Protein AF-A0AAD8CAS1-F1 (afdb_monomer_lite)

Radius of gyration: 14.02 Å; chains: 1; bounding box: 38×32×36 Å

pLDDT: mean 86.43, std 12.44, range [44.09, 96.56]

Foldseek 3Di:
DDDQDFKKKWWFQAVPHDIDIWIWGQAQDPVGGQKDFPDDDPDQKTWIKGKIQTDGHPRQAQIAMDGPPFAQADPDDPQRAGWGWHDWDAPPVVRGIITMTDTHMHGRD

InterPro domains:
  IPR009003 Peptidase S1, PA clan [SSF50494] (8-78)

Structure (mmCIF, N/CA/C/O backbone):
data_AF-A0AAD8CAS1-F1
#
_entry.id   AF-A0AAD8CAS1-F1
#
loop_
_atom_site.group_PDB
_atom_site.id
_atom_site.type_symbol
_atom_site.label_atom_id
_atom_site.label_alt_id
_atom_site.label_comp_id
_atom_site.label_asym_id
_atom_site.label_entity_id
_atom_site.label_seq_id
_atom_site.pdbx_PDB_ins_code
_atom_site.Cartn_x
_atom_site.Cartn_y
_atom_site.Cartn_z
_atom_site.occupancy
_atom_site.B_iso_or_equiv
_atom_site.auth_seq_id
_atom_site.auth_comp_id
_atom_site.auth_asym_id
_atom_site.auth_atom_id
_atom_site.pdbx_PDB_model_num
ATOM 1 N N . MET A 1 1 ? -14.144 -21.677 4.521 1.00 53.66 1 MET A N 1
ATOM 2 C CA . MET A 1 1 ? -13.434 -20.620 5.271 1.00 53.66 1 MET A CA 1
ATOM 3 C C . MET A 1 1 ? -12.496 -19.934 4.293 1.00 53.66 1 MET A C 1
ATOM 5 O O . MET A 1 1 ? -11.651 -20.619 3.730 1.00 53.66 1 MET A O 1
ATOM 9 N N . TYR A 1 2 ? -12.700 -18.650 3.989 1.00 57.50 2 TYR A N 1
ATOM 10 C CA . TYR A 1 2 ? -11.768 -17.928 3.119 1.00 57.50 2 TYR A CA 1
ATOM 11 C C . TYR A 1 2 ? -10.441 -17.777 3.860 1.00 57.50 2 TYR A C 1
ATOM 13 O O . TYR A 1 2 ? -10.424 -17.366 5.018 1.00 57.50 2 TYR A O 1
ATOM 21 N N . LYS A 1 3 ? -9.340 -18.171 3.216 1.00 71.56 3 LYS A N 1
ATOM 22 C CA . LYS A 1 3 ? -8.003 -17.922 3.751 1.00 71.56 3 LYS A CA 1
ATOM 23 C C . LYS A 1 3 ? -7.789 -16.413 3.728 1.00 71.56 3 LYS A C 1
ATOM 25 O O . LYS A 1 3 ? -8.062 -15.781 2.710 1.00 71.56 3 LYS A O 1
ATOM 30 N N . ASP A 1 4 ? -7.329 -15.848 4.835 1.00 75.12 4 ASP A N 1
ATOM 31 C CA . ASP A 1 4 ? -6.870 -14.467 4.823 1.00 75.12 4 ASP A CA 1
ATOM 32 C C . ASP A 1 4 ? -5.623 -14.393 3.931 1.00 75.12 4 ASP A C 1
ATOM 34 O O . ASP A 1 4 ? -4.622 -15.080 4.171 1.00 75.12 4 ASP A O 1
ATOM 38 N N . VAL A 1 5 ? -5.730 -13.651 2.830 1.00 84.81 5 VAL A N 1
ATOM 39 C CA . VAL A 1 5 ? -4.658 -13.488 1.852 1.00 84.81 5 VAL A CA 1
ATOM 40 C C . VAL A 1 5 ? -4.204 -12.044 1.921 1.00 84.81 5 VAL A C 1
ATOM 42 O O . VAL A 1 5 ? -4.954 -11.133 1.602 1.00 84.81 5 VAL A O 1
ATOM 45 N N . ASN A 1 6 ? -2.944 -11.820 2.278 1.00 91.06 6 ASN A N 1
ATOM 46 C CA . ASN A 1 6 ? -2.355 -10.494 2.163 1.00 91.06 6 ASN A CA 1
ATOM 47 C C . ASN A 1 6 ? -2.084 -10.185 0.682 1.00 91.06 6 ASN A C 1
ATOM 49 O O . ASN A 1 6 ? -1.059 -10.607 0.137 1.00 91.06 6 ASN A O 1
ATOM 53 N N . LEU A 1 7 ? -3.032 -9.499 0.040 1.00 93.62 7 LEU A N 1
ATOM 54 C CA . LEU A 1 7 ? -3.019 -9.170 -1.382 1.00 93.62 7 LEU A CA 1
ATOM 55 C C . LEU A 1 7 ? -3.513 -7.739 -1.610 1.00 93.62 7 LEU A C 1
ATOM 57 O O . LEU A 1 7 ? -4.552 -7.337 -1.086 1.00 93.62 7 LEU A O 1
ATOM 61 N N . VAL A 1 8 ? -2.777 -7.001 -2.438 1.00 94.38 8 VAL A N 1
ATOM 62 C CA . VAL A 1 8 ? -3.133 -5.660 -2.908 1.00 94.38 8 VAL A CA 1
ATOM 63 C C . VAL A 1 8 ? -3.000 -5.617 -4.418 1.00 94.38 8 VAL A C 1
ATOM 65 O O . VAL A 1 8 ? -1.947 -5.965 -4.958 1.00 94.38 8 VAL A O 1
ATOM 68 N N . VAL A 1 9 ? -4.038 -5.155 -5.104 1.00 95.38 9 VAL A N 1
ATOM 69 C CA . VAL A 1 9 ? -4.051 -5.018 -6.561 1.00 95.38 9 VAL A CA 1
ATOM 70 C C . VAL A 1 9 ? -4.358 -3.577 -6.935 1.00 95.38 9 VAL A C 1
ATOM 72 O O . VAL A 1 9 ? -5.305 -2.989 -6.422 1.00 95.38 9 VAL A O 1
ATOM 75 N N . ILE A 1 10 ? -3.567 -3.012 -7.843 1.00 95.38 10 ILE A N 1
ATOM 76 C CA . ILE A 1 10 ? -3.764 -1.662 -8.379 1.00 95.38 10 ILE A CA 1
ATOM 77 C C . ILE A 1 10 ? -3.949 -1.766 -9.885 1.00 95.38 10 ILE A C 1
ATOM 79 O O . ILE A 1 10 ? -3.136 -2.398 -10.563 1.00 95.38 10 ILE A O 1
ATOM 83 N N . PHE A 1 11 ? -4.991 -1.123 -10.409 1.00 95.31 11 PHE A N 1
ATOM 84 C CA . PHE A 1 11 ? -5.216 -0.987 -11.848 1.00 95.31 11 PHE A CA 1
ATOM 85 C C . PHE A 1 11 ? -5.059 0.470 -12.247 1.00 95.31 11 PHE A C 1
ATOM 87 O O . PHE A 1 11 ? -5.847 1.305 -11.817 1.00 95.31 11 PHE A O 1
ATOM 94 N N . GLY A 1 12 ? -4.068 0.772 -13.078 1.00 94.56 12 GLY A N 1
ATOM 95 C CA . GLY A 1 12 ? -3.711 2.154 -13.386 1.00 94.56 12 GLY A CA 1
ATOM 96 C C . GLY A 1 12 ? -3.151 2.353 -14.782 1.00 94.56 12 GLY A C 1
ATOM 97 O O . GLY A 1 12 ? -3.007 1.404 -15.555 1.00 94.56 12 GLY A O 1
ATOM 98 N N . HIS A 1 13 ? -2.820 3.605 -15.084 1.00 95.06 13 HIS A N 1
ATOM 99 C CA . HIS A 1 13 ? -2.241 4.044 -16.352 1.00 95.06 13 HIS A CA 1
ATOM 100 C C . HIS A 1 13 ? -0.823 4.593 -16.121 1.00 95.06 13 HIS A C 1
ATOM 102 O O . HIS A 1 13 ? -0.617 5.808 -16.140 1.00 95.06 13 HIS A O 1
ATOM 108 N N . PRO A 1 14 ? 0.165 3.715 -15.860 1.00 94.44 14 PRO A N 1
ATOM 109 C CA . PRO A 1 14 ? 1.544 4.139 -15.633 1.00 94.44 14 PRO A CA 1
ATOM 110 C C . PRO A 1 14 ? 2.059 4.936 -16.837 1.00 94.44 14 PRO A C 1
ATOM 112 O O . PRO A 1 14 ? 1.909 4.495 -17.972 1.00 94.44 14 PRO A O 1
ATOM 115 N N . HIS A 1 15 ? 2.619 6.120 -16.597 1.00 94.25 15 HIS A N 1
ATOM 116 C CA . HIS A 1 15 ? 3.049 7.092 -17.610 1.00 94.25 15 HIS A CA 1
ATOM 117 C C . HIS A 1 15 ? 1.957 7.458 -18.632 1.00 94.25 15 HIS A C 1
ATOM 119 O O . HIS A 1 15 ? 2.257 7.763 -19.783 1.00 94.25 15 HIS A O 1
ATOM 125 N N . GLN A 1 16 ? 0.679 7.398 -18.228 1.00 92.62 16 GLN A N 1
ATOM 126 C CA . GLN A 1 16 ? -0.492 7.569 -19.105 1.00 92.62 16 GLN A CA 1
ATOM 127 C C . GLN A 1 16 ? -0.574 6.536 -20.245 1.00 92.62 16 GLN A C 1
ATOM 129 O O . GLN A 1 16 ? -1.301 6.719 -21.221 1.00 92.62 16 GLN A O 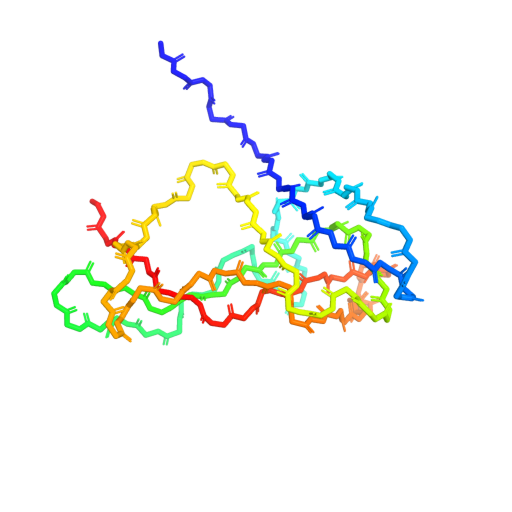1
ATOM 134 N N . TRP A 1 17 ? 0.155 5.425 -20.131 1.00 94.19 17 TRP A N 1
ATOM 135 C CA . TRP A 1 17 ? 0.124 4.352 -21.116 1.00 94.19 17 TRP A CA 1
ATOM 136 C C . TRP A 1 17 ? -1.112 3.466 -20.962 1.00 94.19 17 TRP A C 1
ATOM 138 O O . TRP A 1 17 ? -2.017 3.706 -20.156 1.00 94.19 17 TRP A O 1
ATOM 148 N N . ALA A 1 18 ? -1.151 2.404 -21.768 1.00 96.12 18 ALA A N 1
ATOM 149 C CA . ALA A 1 18 ? -2.151 1.357 -21.662 1.00 96.12 18 ALA A CA 1
ATOM 150 C C . ALA A 1 18 ? -2.280 0.854 -20.216 1.00 96.12 18 ALA A C 1
ATOM 152 O O . ALA A 1 18 ? -1.292 0.743 -19.486 1.00 96.12 18 ALA A O 1
ATOM 153 N N . LYS A 1 19 ? -3.515 0.523 -19.831 1.00 95.69 19 LYS A N 1
ATOM 154 C CA . LYS A 1 19 ? -3.852 0.055 -18.486 1.00 95.69 19 LYS A CA 1
ATOM 155 C C . LYS A 1 19 ? -2.960 -1.117 -18.081 1.00 95.69 19 LYS A C 1
ATOM 157 O O . LYS A 1 19 ? -2.840 -2.096 -18.820 1.00 95.69 19 LYS A O 1
ATOM 162 N N . ARG A 1 20 ? -2.368 -1.036 -16.892 1.00 96.56 20 ARG A N 1
ATOM 163 C CA . ARG A 1 20 ? -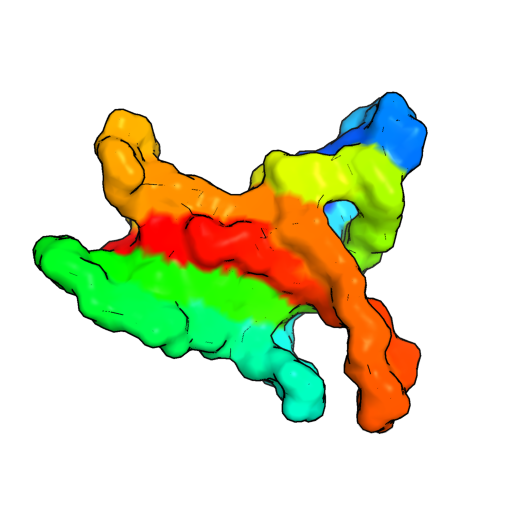1.577 -2.107 -16.277 1.00 96.56 20 ARG A CA 1
ATOM 164 C C . ARG A 1 20 ? -2.171 -2.500 -14.933 1.00 96.56 20 ARG A C 1
ATOM 166 O O . ARG A 1 20 ? -2.927 -1.746 -14.322 1.00 96.56 20 ARG A O 1
ATOM 173 N N . MET A 1 21 ? -1.799 -3.694 -14.492 1.00 96.38 21 MET A N 1
ATOM 174 C CA . MET A 1 21 ? -2.118 -4.223 -13.175 1.00 96.38 21 MET A CA 1
ATOM 175 C C . MET A 1 21 ? -0.819 -4.404 -12.394 1.00 96.38 21 MET A C 1
ATOM 177 O O . MET A 1 21 ? 0.135 -4.979 -12.915 1.00 96.38 21 MET A O 1
ATOM 181 N N . SER A 1 22 ? -0.802 -3.936 -11.151 1.00 95.94 22 SER A N 1
ATOM 182 C CA . SER A 1 22 ? 0.293 -4.141 -10.205 1.00 95.94 22 SER A CA 1
ATOM 183 C C . SER A 1 22 ? -0.223 -4.955 -9.029 1.00 95.94 22 SER A C 1
ATOM 185 O O . SER A 1 22 ? -1.206 -4.571 -8.394 1.00 95.94 22 SER A O 1
ATOM 187 N N . VAL A 1 23 ? 0.423 -6.086 -8.754 1.00 95.94 23 VAL A N 1
ATOM 188 C CA . VAL A 1 23 ? 0.048 -7.013 -7.682 1.00 95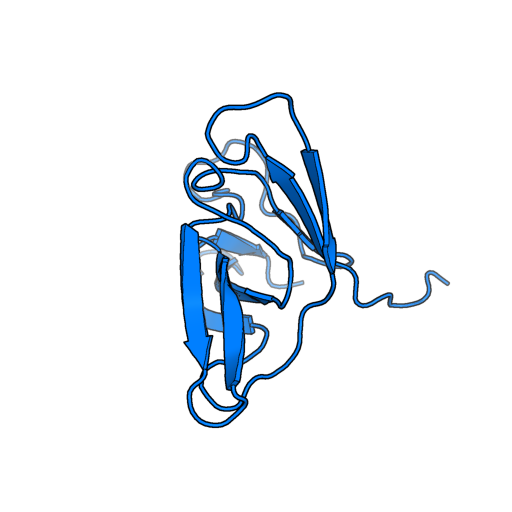.94 23 VAL A CA 1
ATOM 189 C C . VAL A 1 23 ? 1.130 -6.989 -6.616 1.00 95.94 23 VAL A C 1
ATOM 191 O O . VAL A 1 23 ? 2.314 -7.121 -6.917 1.00 95.94 23 VAL A O 1
ATOM 194 N N . GLY A 1 24 ? 0.721 -6.837 -5.365 1.00 94.25 24 GLY A N 1
ATOM 195 C CA . GLY A 1 24 ? 1.626 -6.726 -4.236 1.00 94.25 24 GLY A CA 1
ATOM 196 C C . GLY A 1 24 ? 0.927 -7.047 -2.926 1.00 94.25 24 GLY A C 1
ATOM 197 O O . GLY A 1 24 ? -0.047 -7.803 -2.889 1.00 94.25 24 GLY A O 1
ATOM 198 N N . LYS A 1 25 ? 1.475 -6.519 -1.835 1.00 94.00 25 LYS A N 1
ATOM 199 C CA . LYS A 1 25 ? 1.057 -6.830 -0.467 1.00 94.00 25 LYS A CA 1
ATOM 200 C C . LYS A 1 25 ? 1.088 -5.571 0.389 1.00 94.00 25 LYS A C 1
ATOM 202 O O . LYS A 1 25 ? 1.934 -4.698 0.176 1.00 94.00 25 LYS A O 1
ATOM 207 N N . THR A 1 26 ? 0.212 -5.523 1.389 1.00 92.75 26 THR A N 1
ATOM 208 C CA . THR A 1 26 ? 0.386 -4.595 2.514 1.00 92.75 26 THR A CA 1
ATOM 209 C C . THR A 1 26 ? 1.410 -5.187 3.474 1.00 92.75 26 THR A C 1
ATOM 211 O O . THR A 1 26 ? 1.522 -6.406 3.596 1.00 92.75 26 THR A O 1
ATOM 214 N N . ARG A 1 27 ? 2.184 -4.361 4.163 1.00 91.75 27 ARG A N 1
ATOM 215 C CA . ARG A 1 27 ? 3.006 -4.799 5.297 1.00 91.75 27 ARG A CA 1
ATOM 216 C C . ARG A 1 27 ? 3.364 -3.597 6.142 1.00 91.75 27 ARG A C 1
ATOM 218 O O . ARG A 1 27 ? 3.198 -2.465 5.697 1.00 91.75 27 ARG A O 1
ATOM 225 N N . ASP A 1 28 ? 3.811 -3.862 7.356 1.00 92.94 28 ASP A N 1
ATOM 226 C CA . ASP A 1 28 ? 4.417 -2.829 8.173 1.00 92.94 28 ASP A CA 1
ATOM 227 C C . ASP A 1 28 ? 5.818 -2.553 7.610 1.00 92.94 28 ASP A C 1
ATOM 229 O O . ASP A 1 28 ? 6.578 -3.481 7.311 1.00 92.94 28 ASP A O 1
ATOM 233 N N . PHE A 1 29 ? 6.093 -1.278 7.366 1.00 92.19 29 PHE A N 1
ATOM 234 C CA . PHE A 1 29 ? 7.398 -0.755 6.982 1.00 92.19 29 PHE A CA 1
ATOM 235 C C . PHE A 1 29 ? 7.955 0.047 8.157 1.00 92.19 29 PHE A C 1
ATOM 237 O O . PHE A 1 29 ? 7.174 0.553 8.973 1.00 92.19 29 PHE A O 1
ATOM 244 N N . ILE A 1 30 ? 9.275 0.209 8.227 1.00 91.69 30 ILE A N 1
ATOM 245 C CA . ILE A 1 30 ? 9.922 1.009 9.281 1.00 91.69 30 ILE A CA 1
ATOM 246 C C . ILE A 1 30 ? 9.346 2.434 9.326 1.00 91.69 30 ILE A C 1
ATOM 248 O O . ILE A 1 30 ? 8.935 2.904 10.390 1.00 91.69 30 ILE A O 1
ATOM 252 N N . SER A 1 31 ? 9.222 3.096 8.172 1.00 89.94 31 SER A N 1
ATOM 253 C CA . SER A 1 31 ? 8.733 4.482 8.089 1.00 89.94 31 SER A CA 1
ATOM 254 C C . SER A 1 31 ? 7.203 4.628 8.064 1.00 89.94 31 SER A C 1
ATOM 256 O O . SER A 1 31 ? 6.678 5.743 8.192 1.00 89.94 31 SER A O 1
ATOM 258 N N . ALA A 1 32 ? 6.454 3.537 7.861 1.00 91.25 32 ALA A N 1
ATOM 259 C CA . ALA A 1 32 ? 4.999 3.589 7.740 1.00 91.25 32 ALA A CA 1
ATOM 260 C C . ALA A 1 32 ? 4.319 2.245 8.068 1.00 91.25 32 ALA A C 1
ATOM 262 O O . ALA A 1 32 ? 4.638 1.222 7.464 1.00 91.25 32 ALA A O 1
ATOM 263 N N . PRO A 1 33 ? 3.289 2.227 8.934 1.00 93.94 33 PRO A N 1
ATOM 264 C CA . PRO A 1 33 ? 2.535 1.005 9.189 1.00 93.94 33 PRO A CA 1
ATOM 265 C C . PRO A 1 33 ? 1.696 0.609 7.965 1.00 93.94 33 PRO A C 1
ATOM 267 O O . PRO A 1 33 ? 1.341 1.453 7.128 1.00 93.94 33 PRO A O 1
ATOM 270 N N . LYS A 1 34 ? 1.296 -0.667 7.901 1.00 93.25 34 LYS A N 1
ATOM 271 C CA . LYS A 1 34 ? 0.464 -1.208 6.809 1.00 93.25 34 LYS A CA 1
ATOM 272 C C . LYS A 1 34 ? -0.867 -0.478 6.658 1.00 93.25 34 LYS A C 1
ATOM 274 O O . LYS A 1 34 ? -1.344 -0.267 5.547 1.00 93.25 34 LYS A O 1
ATOM 279 N N . ARG A 1 35 ? -1.453 -0.100 7.795 1.00 92.94 35 ARG A N 1
ATOM 280 C CA . ARG A 1 35 ? -2.704 0.643 7.933 1.00 92.94 35 ARG A CA 1
ATOM 281 C C . ARG A 1 35 ? -2.501 1.663 9.037 1.00 92.94 35 ARG A C 1
ATOM 283 O O . ARG A 1 35 ? -2.206 1.291 10.172 1.00 92.94 35 ARG A O 1
ATOM 290 N N . LYS A 1 36 ? -2.689 2.938 8.720 1.00 93.69 36 LYS A N 1
ATOM 291 C CA . LYS A 1 36 ? -2.690 4.017 9.709 1.00 93.69 36 LYS A CA 1
ATOM 292 C C . LYS A 1 36 ? -4.104 4.554 9.842 1.00 93.69 36 LYS A C 1
ATOM 294 O O . LYS A 1 36 ? -4.654 5.105 8.892 1.00 93.69 36 LYS A O 1
ATOM 299 N N . ILE A 1 37 ? -4.680 4.377 11.027 1.00 93.00 37 ILE A N 1
ATOM 300 C CA . ILE A 1 37 ? -5.956 4.985 11.399 1.00 93.00 37 ILE A CA 1
ATOM 301 C C . ILE A 1 37 ? -5.661 6.435 11.772 1.00 93.00 37 ILE A C 1
ATOM 303 O O . ILE A 1 37 ? -4.835 6.702 12.643 1.00 93.00 37 ILE A O 1
ATOM 307 N N . LEU A 1 38 ? -6.290 7.370 11.069 1.00 92.06 38 LEU A N 1
ATOM 308 C CA . LEU A 1 38 ? -6.115 8.799 11.309 1.00 92.06 38 LEU A CA 1
ATOM 309 C C . LEU A 1 38 ? -7.112 9.315 12.337 1.00 92.06 38 LEU A C 1
ATOM 311 O O . LEU A 1 38 ? -6.756 10.123 13.191 1.00 92.06 38 LEU A O 1
ATOM 315 N N . LYS A 1 39 ? -8.367 8.878 12.222 1.00 90.44 39 LYS A N 1
ATOM 316 C CA . LYS A 1 39 ? -9.456 9.338 13.076 1.00 90.44 39 LYS A CA 1
ATOM 317 C C . LYS A 1 39 ? -10.636 8.378 13.003 1.00 90.44 39 LYS A C 1
ATOM 319 O O . LYS A 1 39 ? -10.987 7.911 11.923 1.00 90.44 39 LYS A O 1
ATOM 324 N N . GLU A 1 40 ? -11.280 8.154 14.138 1.00 89.06 40 GLU A N 1
ATOM 325 C CA . GLU A 1 40 ? -12.629 7.602 14.183 1.00 89.06 40 GLU A CA 1
ATOM 326 C C . GLU A 1 40 ? -13.650 8.712 13.911 1.00 89.06 40 GLU A C 1
ATOM 328 O O . GLU A 1 40 ? -13.613 9.795 14.508 1.00 89.06 40 GLU A O 1
ATOM 333 N N . VAL A 1 41 ? -14.529 8.465 12.948 1.00 84.31 41 VAL A N 1
ATOM 334 C CA . VAL A 1 41 ? -15.616 9.364 12.572 1.00 84.31 41 VAL A CA 1
ATOM 335 C C . VAL A 1 41 ? -16.959 8.745 12.965 1.00 84.31 41 VAL A C 1
ATOM 337 O O . VAL A 1 41 ? -17.038 7.637 13.486 1.00 84.31 41 VAL A O 1
ATOM 340 N N . ARG A 1 42 ? -18.041 9.511 12.809 1.00 80.56 42 ARG A N 1
ATOM 341 C CA . ARG A 1 42 ? -19.373 9.103 13.279 1.00 80.56 42 ARG A CA 1
ATOM 342 C C . ARG A 1 42 ? -19.848 7.828 12.574 1.00 80.56 42 ARG A C 1
ATOM 344 O O . ARG A 1 42 ? -19.417 7.536 11.466 1.00 80.56 42 ARG A O 1
ATOM 351 N N . SER A 1 43 ? -20.804 7.137 13.193 1.00 81.25 43 SER A N 1
ATOM 352 C CA . SER A 1 43 ? -21.499 5.988 12.596 1.00 81.25 43 SER A CA 1
ATOM 353 C C . SER A 1 43 ? -20.599 4.776 12.327 1.00 81.25 43 SER A C 1
ATOM 355 O O . SER A 1 43 ? -20.718 4.152 11.276 1.00 81.25 43 SER A O 1
ATOM 357 N N . ASN A 1 44 ? -19.724 4.427 13.280 1.00 82.81 44 ASN A N 1
ATOM 358 C CA . ASN A 1 44 ? -18.819 3.272 13.194 1.00 82.81 44 ASN A CA 1
ATOM 359 C C . ASN A 1 44 ? -17.943 3.313 11.938 1.00 82.81 44 ASN A C 1
ATOM 361 O O . ASN A 1 44 ? -17.807 2.322 11.223 1.00 82.81 44 ASN A O 1
ATOM 365 N N . GLN A 1 45 ? -17.376 4.478 11.641 1.00 83.62 45 GLN A N 1
ATOM 366 C CA . GLN A 1 45 ? -16.520 4.679 10.483 1.00 83.62 45 GLN A CA 1
ATOM 367 C C . GLN A 1 45 ? -15.155 5.179 10.932 1.00 83.62 45 GLN A C 1
ATOM 369 O O . GLN A 1 45 ? -15.036 5.929 11.898 1.00 83.62 45 GLN A O 1
ATOM 374 N N . ILE A 1 46 ? -14.111 4.809 10.204 1.00 88.00 46 ILE A N 1
ATOM 375 C CA . ILE A 1 46 ? -12.761 5.316 10.438 1.00 88.00 46 ILE A CA 1
ATOM 376 C C . ILE A 1 46 ? -12.169 5.865 9.154 1.00 88.00 46 ILE A C 1
ATOM 378 O O . ILE A 1 46 ? -12.427 5.362 8.063 1.00 88.00 46 ILE A O 1
ATOM 382 N N . TRP A 1 47 ? -11.351 6.899 9.300 1.00 89.62 47 TRP A N 1
ATOM 383 C CA . TRP A 1 47 ? -10.463 7.368 8.250 1.00 89.62 47 TRP A CA 1
ATOM 384 C C . TRP A 1 47 ? -9.143 6.635 8.363 1.00 89.62 47 TRP A C 1
ATOM 386 O O . TRP A 1 47 ? -8.479 6.689 9.406 1.00 89.62 47 TRP A O 1
ATOM 396 N N . SER A 1 48 ? -8.750 5.971 7.287 1.00 90.62 48 SER A N 1
ATOM 397 C CA . SER A 1 48 ? -7.515 5.207 7.243 1.00 90.62 48 SER A CA 1
ATOM 398 C C . SER A 1 48 ? -6.746 5.465 5.952 1.00 90.62 48 SER A C 1
ATOM 400 O O . SER A 1 48 ? -7.263 5.979 4.957 1.00 90.62 48 SER A O 1
ATOM 402 N N . LEU A 1 49 ? -5.464 5.132 5.991 1.00 92.25 49 LEU A N 1
ATOM 403 C CA . LEU A 1 49 ? -4.591 5.069 4.827 1.00 92.25 49 LEU A CA 1
ATOM 404 C C . LEU A 1 49 ? -3.794 3.769 4.871 1.00 92.25 49 LEU A C 1
ATOM 406 O O . LEU A 1 49 ? -3.500 3.252 5.954 1.00 92.25 49 LEU A O 1
ATOM 410 N N . TYR A 1 50 ? -3.421 3.279 3.696 1.00 93.56 50 TYR A N 1
ATOM 411 C CA . TYR A 1 50 ? -2.691 2.032 3.528 1.00 93.56 50 TYR A CA 1
ATOM 412 C C . TYR A 1 50 ? -1.329 2.256 2.894 1.00 93.56 50 TYR A C 1
ATOM 414 O O . TYR A 1 50 ? -1.189 3.074 1.979 1.00 93.56 50 TYR A O 1
ATOM 422 N N . SER A 1 51 ? -0.366 1.469 3.364 1.00 95.06 51 SER A N 1
ATOM 423 C CA . SER A 1 51 ? 0.987 1.370 2.824 1.00 95.06 51 SER A CA 1
ATOM 424 C C . SER A 1 51 ? 1.170 0.007 2.155 1.00 95.06 51 SER A C 1
ATOM 426 O O . SER A 1 51 ? 0.758 -1.025 2.697 1.00 95.06 51 SER A O 1
ATOM 428 N N . TYR A 1 52 ? 1.788 -0.018 0.978 1.00 95.38 52 TYR A N 1
ATOM 429 C CA . TYR A 1 52 ? 1.991 -1.242 0.199 1.00 95.38 52 TYR A CA 1
ATOM 430 C C . TYR A 1 52 ? 3.242 -1.165 -0.675 1.00 95.38 52 TYR A C 1
ATOM 432 O O . TYR A 1 52 ? 3.712 -0.088 -1.029 1.00 95.38 52 TYR A O 1
ATOM 440 N N . GLY A 1 53 ? 3.771 -2.332 -1.042 1.00 93.88 53 GLY A N 1
ATOM 441 C CA . GLY A 1 53 ? 4.984 -2.457 -1.862 1.00 93.88 53 GLY A CA 1
ATOM 442 C C . GLY A 1 53 ? 4.724 -2.594 -3.365 1.00 93.88 53 GLY A C 1
ATOM 443 O O . GLY A 1 53 ? 5.580 -3.098 -4.085 1.00 93.88 53 GLY A O 1
ATOM 444 N N . ASN A 1 54 ? 3.522 -2.261 -3.843 1.00 94.94 54 ASN A N 1
ATOM 445 C CA . ASN A 1 54 ? 3.178 -2.371 -5.260 1.00 94.94 54 ASN A CA 1
ATOM 446 C C . ASN A 1 54 ? 4.016 -1.391 -6.089 1.00 94.94 54 ASN A C 1
ATOM 448 O O . ASN A 1 54 ? 4.118 -0.215 -5.748 1.00 94.94 54 ASN A O 1
ATOM 452 N N . ALA A 1 55 ? 4.541 -1.855 -7.222 1.00 92.62 55 ALA A N 1
ATOM 453 C CA . ALA A 1 55 ? 5.193 -0.975 -8.180 1.00 92.62 55 ALA A CA 1
ATOM 454 C C . ALA A 1 55 ? 4.155 -0.041 -8.817 1.00 92.62 55 ALA A C 1
ATOM 456 O O . ALA A 1 55 ? 3.160 -0.506 -9.384 1.00 92.62 55 ALA A O 1
ATOM 457 N N . THR A 1 56 ? 4.405 1.261 -8.736 1.00 93.12 56 THR A N 1
ATOM 458 C CA . THR A 1 56 ? 3.659 2.318 -9.424 1.00 93.12 56 THR A CA 1
ATOM 459 C C . THR A 1 56 ? 4.647 3.377 -9.908 1.00 93.12 56 THR A C 1
ATOM 461 O O . THR A 1 56 ? 5.810 3.401 -9.503 1.00 93.12 56 THR A O 1
ATOM 464 N N . CYS A 1 57 ? 4.197 4.257 -10.790 1.00 91.38 57 CYS A N 1
ATOM 465 C CA . CYS A 1 57 ? 5.006 5.345 -11.327 1.00 91.38 57 CYS A CA 1
ATOM 466 C C . CYS A 1 57 ? 4.133 6.576 -11.584 1.00 91.38 57 CYS A C 1
ATOM 468 O O . CYS A 1 57 ? 2.916 6.544 -11.366 1.00 91.38 57 CYS A O 1
ATOM 470 N N . GLU A 1 58 ? 4.738 7.648 -12.090 1.00 92.00 58 GLU A N 1
ATOM 471 C CA . GLU A 1 58 ? 4.002 8.821 -12.564 1.00 92.00 58 GLU A CA 1
ATOM 472 C C . GLU A 1 58 ? 2.841 8.409 -13.486 1.00 92.00 58 GLU A C 1
ATOM 474 O O . GLU A 1 58 ? 2.953 7.446 -14.242 1.00 92.00 58 GLU A O 1
ATOM 479 N N . GLY A 1 59 ? 1.690 9.076 -13.371 1.00 90.94 59 GLY A N 1
ATOM 480 C CA . GLY A 1 59 ? 0.446 8.689 -14.054 1.00 90.94 59 GLY A CA 1
ATOM 481 C C . GLY A 1 59 ? -0.380 7.613 -13.334 1.00 90.94 59 GLY A C 1
ATOM 482 O O . GLY A 1 59 ? -1.541 7.411 -13.674 1.00 90.94 59 GLY A O 1
ATOM 483 N N . SER A 1 60 ? 0.161 6.960 -12.299 1.00 94.19 60 SER A N 1
ATOM 484 C CA . SER A 1 60 ? -0.604 5.995 -11.490 1.00 94.19 60 SER A CA 1
ATOM 485 C C . SER A 1 60 ? -1.467 6.658 -10.409 1.00 94.19 60 SER A C 1
ATOM 487 O O . SER A 1 60 ? -2.335 5.992 -9.843 1.00 94.19 60 SER A O 1
ATOM 489 N N . SER A 1 61 ? -1.250 7.933 -10.077 1.00 93.06 61 SER A N 1
ATOM 490 C CA . SER A 1 61 ? -2.048 8.645 -9.068 1.00 93.06 61 SER A CA 1
ATOM 491 C C . SER A 1 61 ? -3.538 8.643 -9.428 1.00 93.06 61 SER A C 1
ATOM 493 O O . SER A 1 61 ? -3.913 8.799 -10.586 1.00 93.06 61 SER A O 1
ATOM 495 N N . GLY A 1 62 ? -4.395 8.430 -8.431 1.00 91.62 62 GLY A N 1
ATOM 496 C CA . GLY A 1 62 ? -5.841 8.262 -8.596 1.00 91.62 62 GLY A CA 1
ATOM 497 C C . GLY A 1 62 ? -6.284 6.848 -8.988 1.00 91.62 62 GLY A C 1
ATOM 498 O O . GLY A 1 62 ? -7.483 6.581 -8.993 1.00 91.62 62 GLY A O 1
ATOM 499 N N . SER A 1 63 ? -5.357 5.927 -9.273 1.00 94.19 63 SER A N 1
ATOM 500 C CA . SER A 1 63 ? -5.704 4.547 -9.637 1.00 94.19 63 SER A CA 1
ATOM 501 C C . SER A 1 63 ? -6.396 3.814 -8.481 1.00 94.19 63 SER A C 1
ATOM 503 O O . SER A 1 63 ? -5.912 3.907 -7.350 1.00 94.19 63 SER A O 1
ATOM 505 N N . PRO A 1 64 ? -7.472 3.048 -8.726 1.00 92.00 64 PRO A N 1
ATOM 506 C CA . PRO A 1 64 ? -8.130 2.266 -7.685 1.00 92.00 64 PRO A CA 1
ATOM 507 C C . PRO A 1 64 ? -7.196 1.208 -7.091 1.00 92.00 64 PRO A C 1
ATOM 509 O O . PRO A 1 64 ? -6.465 0.524 -7.818 1.00 92.00 64 PRO A O 1
ATOM 512 N N . ILE A 1 65 ? -7.259 1.061 -5.766 1.00 91.44 65 ILE A N 1
ATOM 513 C CA . ILE A 1 65 ? -6.565 0.017 -5.011 1.00 91.44 65 ILE A CA 1
ATOM 514 C C . ILE A 1 65 ? -7.608 -0.963 -4.480 1.00 91.44 65 ILE A C 1
ATOM 516 O O . ILE A 1 65 ? -8.609 -0.565 -3.890 1.00 91.44 65 ILE A O 1
ATOM 520 N N . PHE A 1 66 ? -7.338 -2.251 -4.637 1.00 90.56 66 PHE A N 1
ATOM 521 C CA . PHE A 1 66 ? -8.138 -3.331 -4.081 1.00 90.56 66 PHE A CA 1
ATOM 522 C C . PHE A 1 66 ? -7.297 -4.088 -3.064 1.00 90.56 66 PHE A C 1
ATOM 524 O O . PHE A 1 66 ? -6.304 -4.721 -3.428 1.00 90.56 66 PHE A O 1
ATOM 531 N N . ILE A 1 67 ? -7.681 -4.010 -1.792 1.00 89.75 67 ILE A N 1
ATOM 532 C CA . ILE A 1 67 ? -7.000 -4.694 -0.692 1.00 89.75 67 ILE A CA 1
ATOM 533 C C . ILE A 1 67 ? -7.891 -5.846 -0.236 1.00 89.75 67 ILE A C 1
ATOM 535 O O . ILE A 1 67 ? -9.070 -5.662 0.068 1.00 89.75 67 ILE A O 1
ATOM 539 N N . TRP A 1 68 ? -7.344 -7.057 -0.219 1.00 87.75 68 TRP A N 1
ATOM 540 C CA . TRP A 1 68 ? -8.098 -8.229 0.212 1.00 87.75 68 TRP A CA 1
ATOM 541 C C . TRP A 1 68 ? -8.526 -8.106 1.677 1.00 87.75 68 TRP A C 1
ATOM 543 O O . TRP A 1 68 ? -7.748 -7.676 2.526 1.00 87.75 68 TRP A O 1
ATOM 553 N N . GLY A 1 69 ? -9.776 -8.475 1.967 1.00 81.12 69 GLY A N 1
ATOM 554 C CA . GLY A 1 69 ? -10.345 -8.392 3.316 1.00 81.12 69 GLY A CA 1
ATOM 555 C C . GLY A 1 69 ? -10.632 -6.969 3.803 1.00 81.12 69 GLY A C 1
ATOM 556 O O . GLY A 1 69 ? -11.068 -6.799 4.939 1.00 81.12 69 GLY A O 1
ATOM 557 N N . GLN A 1 70 ? -10.417 -5.948 2.969 1.00 82.00 70 GLN A N 1
ATOM 558 C CA . GLN A 1 70 ? -10.720 -4.569 3.321 1.00 82.00 70 GLN A CA 1
ATOM 559 C C . GLN A 1 70 ? -12.235 -4.355 3.481 1.00 82.00 70 GLN A C 1
ATOM 561 O O . GLN A 1 70 ? -12.989 -4.672 2.555 1.00 82.00 70 GLN A O 1
ATOM 566 N N . PRO A 1 71 ? -12.700 -3.787 4.611 1.00 75.12 71 P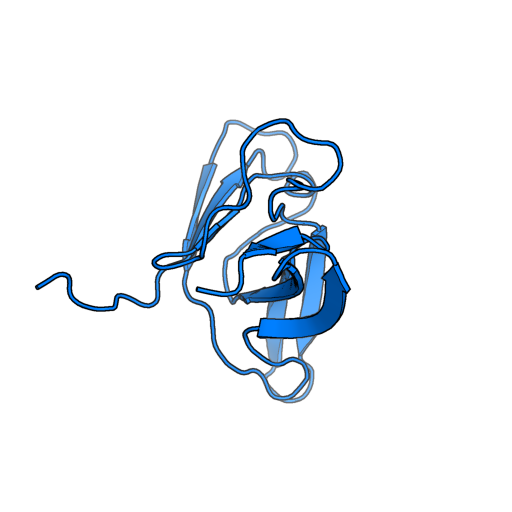RO A N 1
ATOM 567 C CA . PRO A 1 71 ? -14.090 -3.377 4.760 1.00 75.12 71 PRO A CA 1
ATOM 568 C C . PRO A 1 71 ? -14.438 -2.308 3.719 1.00 75.12 71 PRO A C 1
ATOM 570 O O . PRO A 1 71 ? -13.883 -1.211 3.727 1.00 75.12 71 PRO A O 1
ATOM 573 N N . ILE A 1 72 ? -15.359 -2.624 2.810 1.00 65.62 72 ILE A N 1
ATOM 574 C CA . ILE A 1 72 ? -15.816 -1.686 1.780 1.00 65.62 72 ILE A CA 1
ATOM 575 C C . ILE A 1 72 ? -16.692 -0.624 2.457 1.00 65.62 72 ILE A C 1
ATOM 577 O O . ILE A 1 72 ? -17.692 -0.963 3.091 1.00 65.62 72 ILE A O 1
ATOM 581 N N . SER A 1 73 ? -16.348 0.660 2.324 1.00 61.25 73 SER A N 1
ATOM 582 C CA . SER A 1 73 ? -17.290 1.733 2.655 1.00 61.25 73 SER A CA 1
ATOM 583 C C . SER A 1 73 ? -18.397 1.804 1.611 1.00 61.25 73 SER A C 1
ATOM 585 O O . SER A 1 73 ? -18.169 1.571 0.424 1.00 61.25 73 SER A O 1
ATOM 587 N N . GLY A 1 74 ? -19.625 2.084 2.056 1.00 55.84 74 GLY A N 1
ATOM 588 C CA . GLY A 1 74 ? -20.797 2.104 1.181 1.00 55.84 74 GLY A CA 1
ATOM 589 C C . GLY A 1 74 ? -20.564 2.952 -0.074 1.00 55.84 74 GLY A C 1
ATOM 590 O O . GLY A 1 74 ? -20.228 4.131 0.020 1.00 55.84 74 GLY A O 1
ATOM 591 N N . LEU A 1 75 ? -20.745 2.343 -1.250 1.00 50.19 75 LEU A N 1
ATOM 592 C CA . LEU A 1 75 ? -20.617 3.014 -2.542 1.00 50.19 75 LEU A CA 1
ATOM 593 C C . LEU A 1 75 ? -21.589 4.207 -2.607 1.00 50.19 75 LEU A C 1
ATOM 595 O O . LEU A 1 75 ? -22.800 4.026 -2.510 1.00 50.19 75 LEU A O 1
ATOM 599 N N . GLY A 1 76 ? -21.068 5.420 -2.808 1.00 44.09 76 GLY A N 1
ATOM 600 C CA . GLY A 1 76 ? -21.866 6.564 -3.271 1.00 44.09 76 GLY A CA 1
ATOM 601 C C . GLY A 1 76 ? -22.470 7.499 -2.216 1.00 44.09 76 GLY A C 1
ATOM 602 O O . GLY A 1 76 ? -23.159 8.440 -2.601 1.00 44.09 76 GLY A O 1
ATOM 603 N N . TYR A 1 77 ? -22.203 7.324 -0.919 1.00 44.72 77 TYR A N 1
ATOM 604 C CA . TYR A 1 77 ? -22.524 8.361 0.075 1.00 44.72 77 TYR A CA 1
ATOM 605 C C . TYR A 1 77 ? -21.312 9.284 0.278 1.00 44.72 77 TYR A C 1
ATOM 607 O O . TYR A 1 77 ? -20.180 8.851 0.093 1.00 44.72 77 TYR A O 1
ATOM 615 N N . TRP A 1 78 ? -21.516 10.541 0.687 1.00 48.88 78 TRP A N 1
ATOM 616 C CA . TRP A 1 78 ? -20.469 11.572 0.886 1.00 48.88 78 TRP A CA 1
ATOM 617 C C . TRP A 1 78 ? -19.280 11.111 1.773 1.00 48.88 78 TRP A C 1
ATOM 619 O O . TRP A 1 78 ? -18.215 11.720 1.769 1.00 48.88 78 TRP A O 1
ATOM 629 N N . PHE A 1 79 ? -19.448 9.997 2.494 1.00 53.19 79 PHE A N 1
ATOM 630 C CA . PHE A 1 79 ? -18.476 9.358 3.382 1.00 53.19 79 PHE A CA 1
ATOM 631 C C . PHE A 1 79 ? -17.939 8.002 2.870 1.00 53.19 79 PHE A C 1
ATOM 633 O O . PHE A 1 79 ? -17.300 7.291 3.629 1.00 53.19 79 PHE A O 1
ATOM 640 N N . GLY A 1 80 ? -18.184 7.615 1.615 1.00 58.97 80 GLY A N 1
ATOM 641 C CA . GLY A 1 80 ? -17.737 6.354 1.001 1.00 58.97 80 GLY A CA 1
ATOM 642 C C . GLY A 1 80 ? -16.538 6.516 0.067 1.00 58.97 80 GLY A C 1
ATOM 643 O O . GLY A 1 80 ? -16.568 6.027 -1.061 1.00 58.97 80 GLY A O 1
ATOM 644 N N . HIS A 1 81 ? -15.527 7.293 0.472 1.00 69.50 81 HIS A N 1
ATOM 645 C CA . HIS A 1 81 ? -14.377 7.572 -0.391 1.00 69.50 81 HIS A CA 1
ATOM 646 C C . HIS A 1 81 ? -13.469 6.331 -0.490 1.00 69.50 81 HIS A C 1
ATOM 648 O O . HIS A 1 81 ? -12.930 5.910 0.541 1.00 69.50 81 HIS A O 1
ATOM 654 N N . PRO A 1 82 ? -13.283 5.743 -1.690 1.00 77.31 82 PRO A N 1
ATOM 655 C CA . PRO A 1 82 ? -1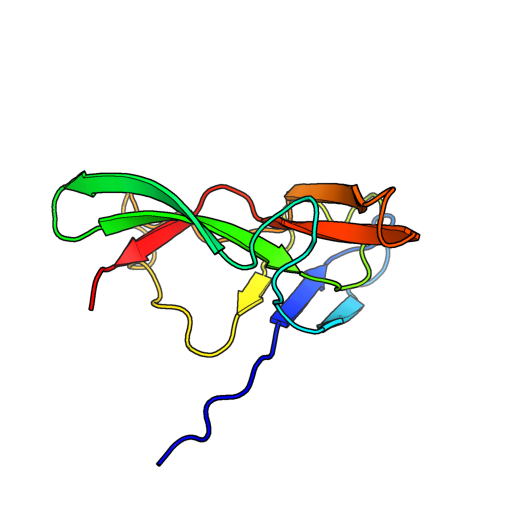2.445 4.565 -1.859 1.00 77.31 82 PRO A CA 1
ATOM 656 C C . PRO A 1 82 ? -10.964 4.915 -1.690 1.00 77.31 82 PRO A C 1
ATOM 658 O O . PRO A 1 82 ? -10.532 6.051 -1.901 1.00 77.31 82 PRO A O 1
ATOM 661 N N . HIS A 1 83 ? -10.167 3.907 -1.351 1.00 87.44 83 HIS A N 1
ATOM 662 C CA . HIS A 1 83 ? -8.719 4.046 -1.319 1.00 87.44 83 HIS A CA 1
ATOM 663 C C . HIS A 1 83 ? -8.166 4.010 -2.745 1.00 87.44 83 HIS A C 1
ATOM 665 O O . HIS A 1 83 ? -8.236 2.992 -3.433 1.00 87.44 83 HIS A O 1
ATOM 671 N N . ASN A 1 84 ? -7.572 5.119 -3.170 1.00 92.38 84 ASN A N 1
ATOM 672 C CA . ASN A 1 84 ? -6.887 5.233 -4.453 1.00 92.38 84 ASN A CA 1
ATOM 673 C C . ASN A 1 84 ? -5.390 5.414 -4.235 1.00 92.38 84 ASN A C 1
ATOM 675 O O . ASN A 1 84 ? -4.960 5.853 -3.171 1.00 92.38 84 ASN A O 1
ATOM 679 N N . HIS A 1 85 ? -4.576 5.092 -5.233 1.00 94.56 85 HIS A N 1
ATOM 680 C CA . HIS A 1 85 ? -3.146 5.351 -5.186 1.00 94.56 85 HIS A CA 1
ATOM 681 C C . HIS A 1 85 ? -2.899 6.857 -5.141 1.00 94.56 85 HIS A C 1
ATOM 683 O O . HIS A 1 85 ? -3.388 7.592 -5.994 1.00 94.56 85 HIS A O 1
ATOM 689 N N . SER A 1 86 ? -2.155 7.321 -4.141 1.00 94.25 86 SER A N 1
ATOM 690 C CA . SER A 1 86 ? -1.818 8.737 -3.985 1.00 94.25 86 SER A CA 1
ATOM 691 C C . SER A 1 86 ? -0.424 9.017 -4.541 1.00 94.25 86 SER A C 1
ATOM 693 O O . SER A 1 86 ? -0.256 9.853 -5.431 1.00 94.25 86 SER A O 1
ATOM 695 N N . GLY A 1 87 ? 0.565 8.250 -4.085 1.00 91.75 87 GLY A N 1
ATOM 696 C CA . GLY A 1 87 ? 1.946 8.371 -4.534 1.00 91.75 87 GLY A CA 1
ATOM 697 C C . GLY A 1 87 ? 2.873 7.403 -3.813 1.00 91.75 87 GLY A C 1
ATOM 698 O O . GLY A 1 87 ? 2.414 6.540 -3.058 1.00 91.75 87 GLY A O 1
ATOM 699 N N . ASN A 1 88 ? 4.173 7.581 -4.040 1.00 90.50 88 ASN A N 1
ATOM 700 C CA . ASN A 1 88 ? 5.235 6.772 -3.451 1.00 90.50 88 ASN A CA 1
ATOM 701 C C . ASN A 1 88 ? 6.158 7.627 -2.585 1.00 90.50 88 ASN A C 1
ATOM 703 O O . ASN A 1 88 ? 6.352 8.810 -2.856 1.00 90.50 88 ASN A O 1
ATOM 707 N N . GLN A 1 89 ? 6.768 7.005 -1.584 1.00 89.31 89 GLN A N 1
ATOM 708 C CA . GLN A 1 89 ? 7.908 7.554 -0.853 1.00 89.31 89 GLN A CA 1
ATOM 709 C C . GLN A 1 89 ? 9.015 6.506 -0.760 1.00 89.31 89 GLN A C 1
ATOM 711 O O . GLN A 1 89 ? 8.726 5.313 -0.825 1.00 89.31 89 GLN A O 1
ATOM 716 N N . ILE A 1 90 ? 10.258 6.941 -0.588 1.00 90.19 90 ILE A N 1
ATOM 717 C CA . ILE A 1 90 ? 11.364 6.039 -0.263 1.00 90.19 90 ILE A CA 1
ATOM 718 C C . ILE A 1 90 ? 11.349 5.808 1.250 1.00 90.19 90 ILE A C 1
ATOM 720 O O . ILE A 1 90 ? 11.209 6.756 2.020 1.00 90.19 90 ILE A O 1
ATOM 724 N N . ASP A 1 91 ? 11.451 4.550 1.660 1.00 89.50 91 ASP A N 1
ATOM 725 C CA . ASP A 1 91 ? 11.856 4.171 3.009 1.00 89.50 91 ASP A CA 1
ATOM 726 C C . ASP A 1 91 ? 13.380 4.064 3.012 1.00 89.50 91 ASP A C 1
ATOM 728 O O . ASP A 1 91 ? 13.929 3.151 2.395 1.00 89.50 91 ASP A O 1
ATOM 732 N N . GLU A 1 92 ? 14.064 5.043 3.606 1.00 89.69 92 GLU A N 1
ATOM 733 C CA . GLU A 1 92 ? 15.532 5.108 3.601 1.00 89.69 92 GLU A CA 1
ATOM 734 C C . GLU A 1 92 ? 16.161 3.986 4.434 1.00 89.69 92 GLU A C 1
ATOM 736 O O . GLU A 1 92 ? 17.216 3.475 4.061 1.00 89.69 92 GLU A O 1
ATOM 741 N N . ASP A 1 93 ? 15.488 3.559 5.507 1.00 89.00 93 ASP A N 1
ATOM 742 C CA . ASP A 1 93 ? 15.975 2.515 6.410 1.00 89.00 93 ASP A CA 1
ATOM 743 C C . ASP A 1 93 ? 15.914 1.131 5.748 1.00 89.00 93 ASP A C 1
ATOM 745 O O . ASP A 1 93 ? 16.811 0.303 5.921 1.00 89.00 93 ASP A O 1
ATOM 749 N N . GLU A 1 94 ? 14.865 0.874 4.961 1.00 89.06 94 GLU A N 1
ATOM 750 C CA . GLU A 1 94 ? 14.701 -0.390 4.232 1.00 89.06 94 GLU A CA 1
ATOM 751 C C . GLU A 1 94 ? 15.212 -0.350 2.779 1.00 89.06 94 GLU A C 1
ATOM 753 O O . GLU A 1 94 ? 15.343 -1.400 2.144 1.00 89.06 94 GLU A O 1
ATOM 758 N N . GLY A 1 95 ? 15.477 0.833 2.221 1.00 90.06 95 GLY A N 1
ATOM 759 C CA . GLY A 1 95 ? 15.898 1.012 0.828 1.00 90.06 95 GLY A CA 1
ATOM 760 C C . GLY A 1 95 ? 14.827 0.640 -0.207 1.00 90.06 95 GLY A C 1
ATOM 761 O O . GLY A 1 95 ? 15.160 0.190 -1.306 1.00 90.06 95 GLY A O 1
ATOM 762 N N . VAL A 1 96 ? 13.539 0.790 0.124 1.00 90.06 96 VAL A N 1
ATOM 763 C CA . VAL A 1 96 ? 12.411 0.394 -0.745 1.00 90.06 96 VAL A CA 1
ATOM 764 C C . VAL A 1 96 ? 11.462 1.552 -1.037 1.00 90.06 96 VAL A C 1
ATOM 766 O O . VAL A 1 96 ? 11.340 2.491 -0.259 1.00 90.06 96 VAL A O 1
ATOM 769 N N . TYR A 1 97 ? 10.724 1.464 -2.146 1.00 91.12 97 TYR A N 1
ATOM 770 C CA . TYR A 1 97 ? 9.606 2.369 -2.411 1.00 91.12 97 TYR A CA 1
ATOM 771 C C . TYR A 1 97 ? 8.327 1.862 -1.741 1.00 91.12 97 TYR A C 1
ATOM 773 O O . TYR A 1 97 ? 7.919 0.715 -1.934 1.00 91.12 97 TYR A O 1
ATOM 781 N N . ILE A 1 98 ? 7.669 2.748 -0.999 1.00 94.31 98 ILE A N 1
ATOM 782 C CA . ILE A 1 98 ? 6.378 2.516 -0.355 1.00 94.31 98 ILE A CA 1
ATOM 783 C C . ILE A 1 98 ? 5.313 3.309 -1.095 1.00 94.31 98 ILE A C 1
ATOM 785 O O . ILE A 1 98 ? 5.335 4.542 -1.095 1.00 94.31 98 ILE A O 1
ATOM 789 N N . GLY A 1 99 ? 4.340 2.603 -1.659 1.00 94.94 99 GLY A N 1
ATOM 790 C CA . GLY A 1 99 ? 3.115 3.204 -2.159 1.00 94.94 99 GLY A CA 1
ATOM 791 C C . GLY A 1 99 ? 2.144 3.524 -1.027 1.00 94.94 99 GLY A C 1
ATOM 792 O O . GLY A 1 99 ? 2.016 2.766 -0.062 1.00 94.94 99 GLY A O 1
ATOM 793 N N . LYS A 1 100 ? 1.443 4.651 -1.156 1.00 94.50 100 LYS A N 1
ATOM 794 C CA . LYS A 1 100 ? 0.442 5.123 -0.194 1.00 94.50 100 LYS A CA 1
ATOM 795 C C . LYS A 1 100 ? -0.911 5.325 -0.847 1.00 94.50 100 LYS A C 1
ATOM 797 O O . LYS A 1 100 ? -1.007 5.859 -1.956 1.00 94.50 100 LYS A O 1
ATOM 802 N N . SER A 1 101 ? -1.973 4.944 -0.144 1.00 93.94 101 SER A N 1
ATOM 803 C CA . SER A 1 101 ? -3.329 5.304 -0.548 1.00 93.94 101 SER A CA 1
ATOM 804 C C . SER A 1 101 ? -3.671 6.760 -0.213 1.00 93.94 101 SER A C 1
ATOM 806 O O . SER A 1 101 ? -3.050 7.388 0.646 1.00 93.94 101 SER A O 1
ATOM 808 N N . THR A 1 102 ? -4.726 7.275 -0.838 1.00 92.31 102 THR A N 1
ATOM 809 C CA . THR A 1 102 ? -5.515 8.389 -0.312 1.00 92.31 102 THR A CA 1
ATOM 810 C C . THR A 1 102 ? -6.141 8.006 1.031 1.00 92.31 102 THR A C 1
ATOM 812 O O . THR A 1 102 ? -6.183 6.827 1.407 1.00 92.31 102 THR A O 1
ATOM 815 N N . ILE A 1 103 ? -6.624 9.009 1.766 1.00 90.56 103 ILE A N 1
ATOM 816 C CA . ILE A 1 103 ? -7.460 8.769 2.941 1.00 90.56 103 ILE A CA 1
ATOM 817 C C . ILE A 1 103 ? -8.785 8.204 2.438 1.00 90.56 103 ILE A C 1
ATOM 819 O O . ILE A 1 103 ? -9.505 8.879 1.700 1.00 90.56 103 ILE A O 1
ATOM 823 N N . GLY A 1 104 ? -9.073 6.967 2.818 1.00 87.38 104 GLY A N 1
ATOM 824 C CA . GLY A 1 104 ? -10.360 6.335 2.578 1.00 87.38 104 GLY A CA 1
ATOM 825 C C . GLY A 1 104 ? -11.134 6.188 3.877 1.00 87.38 104 GLY A C 1
ATOM 826 O O . GLY A 1 104 ? -10.589 6.343 4.977 1.00 87.38 104 GLY A O 1
ATOM 827 N N . VAL A 1 105 ? -12.428 5.935 3.732 1.00 85.88 105 VAL A N 1
ATOM 828 C CA . VAL A 1 105 ? -13.314 5.653 4.861 1.00 85.88 105 VAL A CA 1
ATOM 829 C C . VAL A 1 105 ? -13.608 4.165 4.881 1.00 85.88 105 VAL A C 1
ATOM 831 O O . VAL A 1 105 ? -13.841 3.568 3.832 1.00 85.88 105 VAL A O 1
ATOM 834 N N . GLU A 1 106 ? -13.634 3.576 6.069 1.00 85.69 106 GLU A N 1
ATOM 835 C CA . GLU A 1 106 ? -13.932 2.161 6.280 1.00 85.69 106 GLU A CA 1
ATOM 836 C C . GLU A 1 106 ? -14.935 2.012 7.416 1.00 85.69 106 GLU A C 1
ATOM 838 O O . GLU A 1 106 ? -14.937 2.815 8.349 1.00 85.69 106 GLU A O 1
ATOM 843 N N . HIS A 1 107 ? -15.782 0.987 7.355 1.00 81.19 107 HIS A N 1
ATOM 844 C CA . HIS A 1 107 ? -16.683 0.660 8.457 1.00 81.19 107 HIS A CA 1
ATOM 845 C C . HIS A 1 107 ? -15.948 -0.196 9.496 1.00 81.19 107 HIS A C 1
ATOM 847 O O . HIS A 1 107 ? -15.213 -1.122 9.146 1.00 81.19 107 HIS A O 1
ATOM 853 N N . ILE A 1 108 ? -16.158 0.120 10.772 1.00 77.25 108 ILE A N 1
ATOM 854 C CA . ILE A 1 108 ? -15.783 -0.729 11.900 1.00 77.25 108 ILE A CA 1
ATOM 855 C C . ILE A 1 108 ? -16.807 -1.869 11.920 1.00 77.25 108 ILE A C 1
ATOM 857 O O . ILE A 1 108 ? -17.994 -1.621 12.137 1.00 77.25 108 ILE A O 1
ATOM 861 N N . VAL A 1 109 ? -16.355 -3.082 11.596 1.00 67.31 109 VAL A N 1
ATOM 862 C CA . VAL A 1 109 ? -17.159 -4.316 11.647 1.00 67.31 109 VAL A CA 1
ATOM 863 C C . VAL A 1 109 ? -17.063 -4.921 13.037 1.00 67.31 109 VAL A C 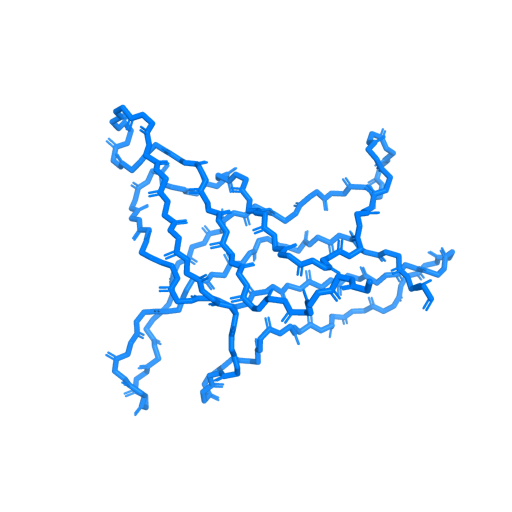1
ATOM 865 O O . VAL A 1 109 ? -15.925 -4.967 13.558 1.00 67.31 109 VAL A O 1
#

Organism: Biomphalaria pfeifferi (NCBI:txid112525)

Sequence (109 aa):
MYKDVNLVVIFGHPHQWAKRMSVGKTRDFISAPKRKILKEVRSNQIWSLYSYGNATCEGSSGSPIFIWGQPISGLGYWFGHPHNHSGNQIDEDEGVYIGKSTIGVEHIV

Secondary structure (DSSP, 8-state):
-PPP---EEEEE-GGG-S-EEEEE-B---SSS-SEEEEEEETTTEEEEEEEE-----TT-TT-BEEETTPPPPPTTSTT----BEEEEEEETTTTEEEEEEPPEEEE--